Protein AF-A0AAV2IHD8-F1 (afdb_monomer)

Mean predicted a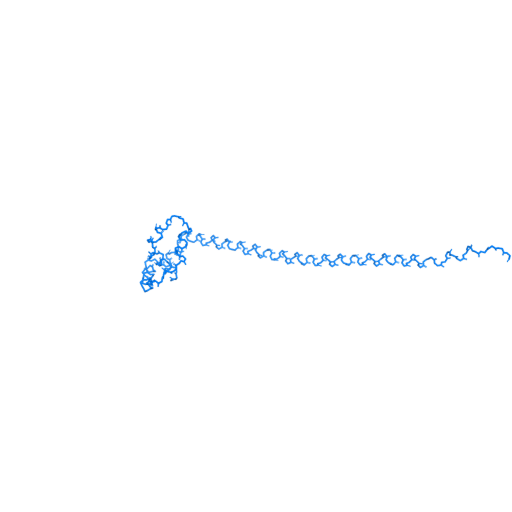ligned error: 13.47 Å

Secondary structure (DSSP, 8-state):
-HHHHHHHHHHHTHHHHHHH-S-HHHHHHHHHSPPTT--HHHHHHHHHHHHHHS-HHHHHT-HHHHHHHHHHHHHHHHHHHHHHHHHHHHHHHHHHHHHHHHHHHHHHHHHHHHHHHHHHHHHHTTTSSSSSS-----

Structure (mmCIF, N/CA/C/O backbone):
data_AF-A0AAV2IHD8-F1
#
_entry.id   AF-A0AAV2IHD8-F1
#
loop_
_atom_site.group_PDB
_atom_site.id
_atom_site.type_symbol
_atom_site.label_atom_id
_atom_site.label_alt_id
_atom_site.label_comp_id
_atom_site.label_asym_id
_atom_site.label_entity_id
_atom_site.label_seq_id
_atom_site.pdbx_PDB_ins_code
_atom_site.Cartn_x
_atom_site.Cartn_y
_atom_site.Cartn_z
_atom_site.occupancy
_atom_site.B_iso_or_equiv
_atom_site.auth_seq_id
_atom_site.auth_comp_id
_atom_site.auth_asym_id
_atom_site.auth_atom_id
_atom_site.pdbx_PDB_model_num
ATOM 1 N N . MET A 1 1 ? -3.187 -7.325 14.858 1.00 72.25 1 MET A N 1
ATOM 2 C CA . MET A 1 1 ? -3.375 -6.226 15.831 1.00 72.25 1 MET A CA 1
ATOM 3 C C . MET A 1 1 ? -3.530 -4.844 15.195 1.00 72.25 1 MET A C 1
ATOM 5 O O . MET A 1 1 ? -4.531 -4.222 15.519 1.00 72.25 1 MET A O 1
ATOM 9 N N . PRO A 1 2 ? -2.670 -4.359 14.269 1.00 88.12 2 PRO A N 1
ATOM 10 C CA . PRO A 1 2 ? -2.783 -2.981 13.754 1.00 88.12 2 PRO A CA 1
ATOM 11 C C . PRO A 1 2 ? -4.149 -2.643 13.141 1.00 88.12 2 PRO A C 1
ATOM 13 O O . PRO A 1 2 ? -4.705 -1.594 13.432 1.00 88.12 2 PRO A O 1
ATOM 16 N N . VAL A 1 3 ? -4.733 -3.575 12.379 1.00 90.12 3 VAL A N 1
ATOM 17 C CA . VAL A 1 3 ? -6.064 -3.413 11.763 1.00 90.12 3 VAL A CA 1
ATOM 18 C C . VAL A 1 3 ? -7.171 -3.205 12.807 1.00 90.12 3 VAL A C 1
ATOM 20 O O . VAL A 1 3 ? -8.039 -2.362 12.613 1.00 90.12 3 VAL A O 1
ATOM 23 N N . TYR A 1 4 ? -7.123 -3.920 13.934 1.00 93.69 4 TYR A N 1
ATOM 24 C CA . TYR A 1 4 ? -8.119 -3.796 15.006 1.00 93.69 4 TYR A CA 1
ATOM 25 C C . TYR A 1 4 ? -7.971 -2.487 15.778 1.00 93.69 4 TYR A C 1
ATOM 27 O O . TYR A 1 4 ? -8.970 -1.879 16.146 1.00 93.69 4 TYR A O 1
ATOM 35 N N . LEU A 1 5 ? -6.735 -2.014 15.967 1.00 94.25 5 LEU A N 1
ATOM 36 C CA . LEU A 1 5 ? -6.485 -0.694 16.542 1.00 94.25 5 LEU A CA 1
ATOM 37 C C . LEU A 1 5 ? -7.007 0.417 15.624 1.00 94.25 5 LEU A C 1
ATOM 39 O O . LEU A 1 5 ? -7.656 1.347 16.094 1.00 94.25 5 LEU A O 1
ATOM 43 N N . SER A 1 6 ? -6.788 0.300 14.312 1.00 93.25 6 SER A N 1
ATOM 44 C CA . SER A 1 6 ? -7.372 1.220 13.332 1.00 93.25 6 SER A CA 1
ATOM 45 C C . SER A 1 6 ? -8.902 1.182 13.361 1.00 93.25 6 SER A C 1
ATOM 47 O O . SER A 1 6 ? -9.529 2.236 13.348 1.00 93.25 6 SER A O 1
ATOM 49 N N . ALA A 1 7 ? -9.511 -0.002 13.460 1.00 94.00 7 ALA A N 1
ATOM 50 C CA . ALA A 1 7 ? -10.961 -0.136 13.597 1.00 94.00 7 ALA A CA 1
ATOM 51 C C . ALA A 1 7 ? -11.477 0.526 14.886 1.00 94.00 7 ALA A C 1
ATOM 53 O O . ALA A 1 7 ? -12.437 1.290 14.837 1.00 94.00 7 ALA A O 1
ATOM 54 N N . ALA A 1 8 ? -10.806 0.309 16.020 1.00 94.88 8 ALA A N 1
ATOM 55 C CA . ALA A 1 8 ? -11.135 0.960 17.286 1.00 94.88 8 ALA A CA 1
ATOM 56 C C . ALA A 1 8 ? -11.025 2.493 17.193 1.00 94.88 8 ALA A C 1
ATOM 58 O O . ALA A 1 8 ? -11.902 3.199 17.685 1.00 94.88 8 ALA A O 1
ATOM 59 N N . PHE A 1 9 ? -9.998 3.012 16.512 1.00 94.06 9 PHE A N 1
ATOM 60 C CA . PHE A 1 9 ? -9.837 4.447 16.266 1.00 94.06 9 PHE A CA 1
ATOM 61 C C . PHE A 1 9 ? -10.974 5.027 15.413 1.00 94.06 9 PHE A C 1
ATOM 63 O O . PHE A 1 9 ? -11.518 6.079 15.742 1.00 94.06 9 PHE A O 1
ATOM 70 N N . VAL A 1 10 ? -11.361 4.334 14.338 1.00 93.19 10 VAL A N 1
ATOM 71 C CA . VAL A 1 10 ? -12.482 4.746 13.478 1.00 93.19 10 VAL A CA 1
ATOM 72 C C . VAL A 1 10 ? -13.795 4.748 14.266 1.00 93.19 10 VAL A C 1
ATOM 74 O O . VAL A 1 10 ? -14.548 5.713 14.174 1.00 93.19 10 VAL A O 1
ATOM 77 N N . LEU A 1 11 ? -14.041 3.724 15.089 1.00 93.19 11 LEU A N 1
ATOM 78 C CA . LEU A 1 11 ? -15.229 3.639 15.948 1.00 93.19 11 LEU A CA 1
ATOM 79 C C . LEU A 1 11 ? -15.268 4.747 17.006 1.00 93.19 11 LEU A C 1
ATOM 81 O O . LEU A 1 11 ? -16.319 5.328 17.249 1.00 93.19 11 LEU A O 1
ATOM 85 N N . HIS A 1 12 ? -14.127 5.089 17.608 1.00 92.38 12 HIS A N 1
ATOM 86 C CA . HIS A 1 12 ? -14.051 6.193 18.567 1.00 92.38 12 HIS A CA 1
ATOM 87 C C . HIS A 1 12 ? -14.490 7.530 17.950 1.00 92.38 12 HIS A C 1
ATOM 89 O O . HIS A 1 12 ? -15.078 8.369 18.630 1.00 92.38 12 HIS A O 1
ATOM 95 N N . ARG A 1 13 ? -14.250 7.706 16.647 1.00 91.00 13 ARG A N 1
ATOM 96 C CA . ARG A 1 13 ? -14.582 8.918 15.893 1.00 91.00 13 ARG A CA 1
ATOM 97 C C . ARG A 1 13 ? -15.832 8.785 15.034 1.00 91.00 13 ARG A C 1
ATOM 99 O O . ARG A 1 13 ? -16.050 9.612 14.153 1.00 91.00 13 ARG A O 1
ATOM 106 N N . GLU A 1 14 ? -16.680 7.793 15.303 1.00 92.38 14 GLU A N 1
ATOM 107 C CA . GLU A 1 14 ? -17.898 7.560 14.521 1.00 92.38 14 GLU A CA 1
ATOM 108 C C . GLU A 1 14 ? -18.762 8.825 14.420 1.00 92.38 14 GLU A C 1
ATOM 110 O O . GLU A 1 14 ? -19.244 9.159 13.343 1.00 92.38 14 GLU A O 1
ATOM 115 N N . LYS A 1 15 ? -18.886 9.588 15.515 1.00 90.94 15 LYS A N 1
ATOM 116 C CA . LYS A 1 15 ? -19.710 10.801 15.571 1.00 90.94 15 LYS A CA 1
ATOM 117 C C . LYS A 1 15 ? -19.200 11.884 14.624 1.00 90.94 15 LYS A C 1
ATOM 119 O O . LYS A 1 15 ? -20.001 12.483 13.914 1.00 90.94 15 LYS A O 1
ATOM 124 N N . ASP A 1 16 ? -17.885 12.095 14.584 1.00 89.25 16 ASP A N 1
ATOM 125 C CA . ASP A 1 16 ? -17.254 13.059 13.678 1.00 89.25 16 ASP A CA 1
ATOM 126 C C . ASP A 1 16 ? -17.434 12.633 12.218 1.00 89.25 16 ASP A C 1
ATOM 128 O O . ASP A 1 16 ? -17.705 13.464 11.354 1.00 89.25 16 ASP A O 1
ATOM 132 N N . ILE A 1 17 ? -17.308 11.330 11.943 1.00 90.88 17 ILE A N 1
ATOM 133 C CA . ILE A 1 17 ? -17.462 10.761 10.598 1.00 90.88 17 ILE A CA 1
ATOM 134 C C . ILE A 1 17 ? -18.905 10.928 10.118 1.00 90.88 17 ILE A C 1
ATOM 136 O O . ILE A 1 17 ? -19.124 11.409 9.010 1.00 90.88 17 ILE A O 1
ATOM 140 N N . TYR A 1 18 ? -19.889 10.600 10.959 1.00 90.31 18 TYR A N 1
ATOM 141 C CA . TYR A 1 18 ? -21.301 10.791 10.629 1.00 90.31 18 TYR A CA 1
ATOM 142 C C . TYR A 1 18 ? -21.673 12.274 10.481 1.00 90.31 18 TYR A C 1
ATOM 144 O O . TYR A 1 18 ? -22.548 12.602 9.682 1.00 90.31 18 TYR A O 1
ATOM 152 N N . ALA A 1 19 ? -21.002 13.179 11.200 1.00 91.12 19 ALA A N 1
ATOM 153 C CA . ALA A 1 19 ? -21.201 14.622 11.066 1.00 91.12 19 ALA A CA 1
ATOM 154 C C . ALA A 1 19 ? -20.532 15.225 9.813 1.00 91.12 19 ALA A C 1
ATOM 156 O O . ALA A 1 19 ? -21.010 16.236 9.302 1.00 91.12 19 ALA A O 1
ATOM 157 N N . ALA A 1 20 ? -19.449 14.623 9.308 1.00 84.94 20 ALA A N 1
ATOM 158 C CA . ALA A 1 20 ? -18.704 15.096 8.135 1.00 84.94 20 ALA A CA 1
ATOM 159 C C . ALA A 1 20 ? -19.474 14.957 6.804 1.00 84.94 20 ALA A C 1
ATOM 161 O O . ALA A 1 20 ? -19.101 15.591 5.816 1.00 84.94 20 ALA A O 1
ATOM 162 N N . GLY A 1 21 ? -20.557 14.172 6.782 1.00 82.62 21 GLY A N 1
ATOM 163 C CA . GLY A 1 21 ? -21.381 13.932 5.596 1.00 82.62 21 GLY A CA 1
ATOM 164 C C . GLY A 1 21 ? -20.807 12.872 4.649 1.00 82.62 21 GLY A C 1
ATOM 165 O O . GLY A 1 21 ? -19.805 12.228 4.943 1.00 82.62 21 GLY A O 1
ATOM 166 N N . ASP A 1 22 ? -21.464 12.683 3.502 1.00 82.50 22 ASP A N 1
ATOM 167 C CA . ASP A 1 22 ? -21.165 11.605 2.537 1.00 82.50 22 ASP A CA 1
ATOM 168 C C . ASP A 1 22 ? 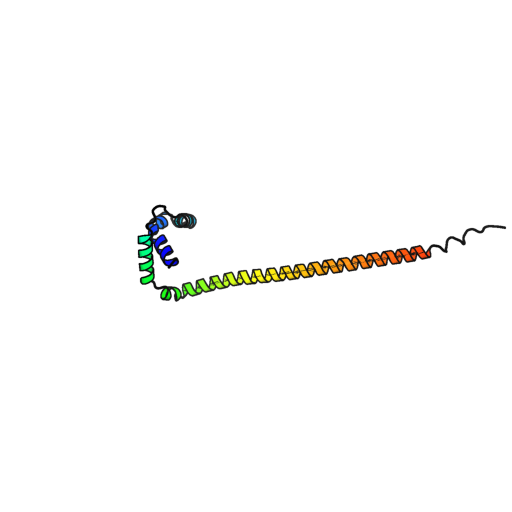-20.004 11.935 1.574 1.00 82.50 22 ASP A C 1
ATOM 170 O O . ASP A 1 22 ? -19.642 11.154 0.694 1.00 82.50 22 ASP A O 1
ATOM 174 N N . GLU A 1 23 ? -19.384 13.111 1.707 1.00 89.62 23 GLU A N 1
ATOM 175 C CA . GLU A 1 23 ? -18.260 13.468 0.848 1.00 89.62 23 GLU A CA 1
ATOM 176 C C . GLU A 1 23 ? -16.962 12.828 1.352 1.00 89.62 23 GLU A C 1
ATOM 178 O O . GLU A 1 23 ? -16.436 13.146 2.425 1.00 89.62 23 GLU A O 1
ATOM 183 N N . MET A 1 24 ? -16.380 11.978 0.505 1.00 89.88 24 MET A N 1
ATOM 184 C CA . MET A 1 24 ? -15.149 11.246 0.806 1.00 89.88 24 MET A CA 1
ATOM 185 C C . MET A 1 24 ? -13.978 12.159 1.221 1.00 89.88 24 MET A C 1
ATOM 187 O O . MET A 1 24 ? -13.141 11.762 2.033 1.00 89.88 24 MET A O 1
ATOM 191 N N . GLY A 1 25 ? -13.914 13.394 0.708 1.00 90.06 25 GLY A N 1
ATOM 192 C CA . GLY A 1 25 ? -12.879 14.369 1.065 1.00 90.06 25 GLY A CA 1
ATOM 193 C C . GLY A 1 25 ? -12.926 14.800 2.535 1.00 90.06 25 GLY A C 1
ATOM 194 O O . GLY A 1 25 ? -11.883 14.865 3.194 1.00 90.06 25 GLY A O 1
ATOM 195 N N . TYR A 1 26 ? -14.123 15.037 3.080 1.00 89.00 26 TYR A N 1
ATOM 196 C CA . TYR A 1 26 ? -14.291 15.415 4.485 1.00 89.00 26 TYR A CA 1
ATOM 197 C C . TYR A 1 26 ? -14.004 14.245 5.423 1.00 89.00 26 TYR A C 1
ATOM 199 O O . TYR A 1 26 ? -13.292 14.428 6.413 1.00 89.00 26 TYR A O 1
ATOM 207 N N . ILE A 1 27 ? -14.452 13.034 5.074 1.00 91.56 27 ILE A N 1
ATOM 208 C CA . ILE A 1 27 ? -14.136 11.812 5.829 1.00 91.56 27 ILE A CA 1
ATOM 209 C C . ILE A 1 27 ? -12.620 11.575 5.848 1.00 91.56 27 ILE A C 1
ATOM 211 O O . ILE A 1 27 ? -12.044 11.316 6.907 1.00 91.56 27 ILE A O 1
ATOM 215 N N . HIS A 1 28 ? -11.947 11.723 4.703 1.00 91.62 28 HIS A N 1
ATOM 216 C CA . HIS A 1 28 ? -10.497 11.563 4.613 1.00 91.62 28 HIS A CA 1
ATOM 217 C C . HIS A 1 28 ? -9.752 12.579 5.486 1.00 91.62 28 HIS A C 1
ATOM 219 O O . HIS A 1 28 ? -8.888 12.196 6.274 1.00 91.62 28 HIS A O 1
ATOM 225 N N . LYS A 1 29 ? -10.116 13.866 5.406 1.00 89.69 29 LYS A N 1
ATOM 226 C CA . LYS A 1 29 ? -9.530 14.916 6.253 1.00 89.69 29 LYS A CA 1
ATOM 227 C C . LYS A 1 29 ? -9.753 14.633 7.740 1.00 89.69 29 LYS A C 1
ATOM 229 O O . LYS A 1 29 ? -8.836 14.816 8.542 1.00 89.69 29 LYS A O 1
ATOM 234 N N . CYS A 1 30 ? -10.956 14.183 8.093 1.00 89.44 30 CYS A N 1
ATOM 235 C CA . CYS A 1 30 ? -11.315 13.795 9.448 1.00 89.44 30 CYS A CA 1
ATOM 236 C C . CYS A 1 30 ? -10.370 12.695 9.945 1.00 89.44 30 CYS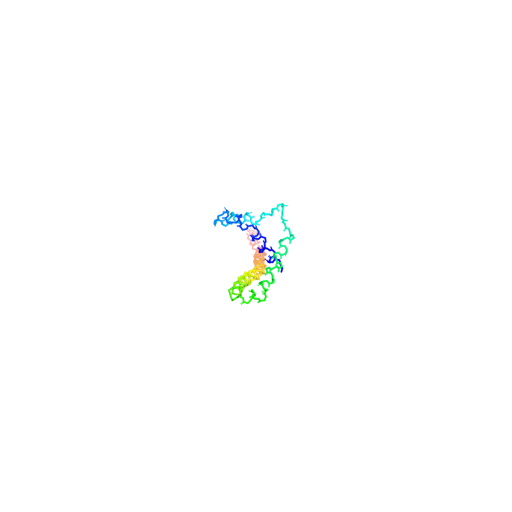 A C 1
ATOM 238 O O . CYS A 1 30 ? -9.614 12.940 10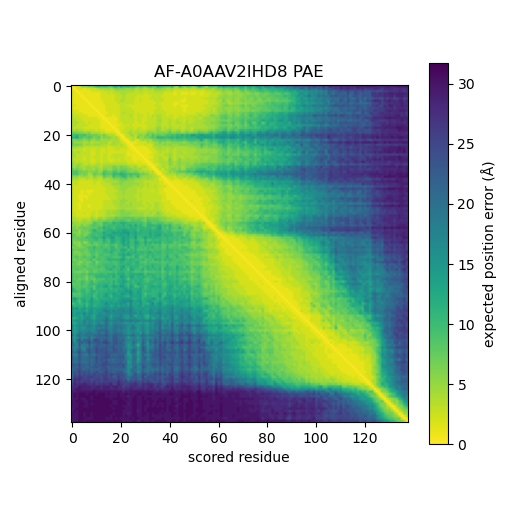.882 1.00 89.44 30 CYS A O 1
ATOM 240 N N . LEU A 1 31 ? -10.325 11.542 9.271 1.00 90.25 31 LEU A N 1
ATOM 241 C CA . LEU A 1 31 ? -9.528 10.375 9.675 1.00 90.25 31 LEU A CA 1
ATOM 242 C C . LEU A 1 31 ? -8.008 10.583 9.589 1.00 90.25 31 LEU A C 1
ATOM 244 O O . LEU A 1 31 ? -7.274 9.968 10.357 1.00 90.25 31 LEU A O 1
ATOM 248 N N . SER A 1 32 ? -7.529 11.450 8.693 1.00 90.94 32 SER A N 1
ATOM 249 C CA . SER A 1 32 ? -6.099 11.761 8.553 1.00 90.94 32 SER A CA 1
ATOM 250 C C . SER A 1 32 ? -5.560 12.658 9.673 1.00 90.94 32 SER A C 1
ATOM 252 O O . SER A 1 32 ? -4.343 12.796 9.806 1.00 90.94 32 SER A O 1
ATOM 254 N N . THR A 1 33 ? -6.435 13.294 10.452 1.00 88.38 33 THR A N 1
ATOM 255 C CA . THR A 1 33 ? -6.040 14.179 11.552 1.00 88.38 33 THR A CA 1
ATOM 256 C C . THR A 1 33 ? -6.107 13.411 12.869 1.00 88.38 33 THR A C 1
ATOM 258 O O . THR A 1 33 ? -7.171 12.909 13.227 1.00 88.38 33 THR A O 1
ATOM 261 N N . ILE A 1 34 ? -4.994 13.323 13.602 1.00 86.69 34 ILE A N 1
ATOM 262 C CA . ILE A 1 34 ? -4.952 12.674 14.921 1.00 86.69 34 ILE A CA 1
ATOM 263 C C . ILE A 1 34 ? -5.284 13.722 15.996 1.00 86.69 34 ILE A C 1
ATOM 265 O O . ILE A 1 34 ? -4.606 14.751 16.043 1.00 86.69 34 ILE A O 1
ATOM 269 N N . PRO A 1 35 ? -6.307 13.501 16.843 1.00 84.00 35 PRO A N 1
ATOM 270 C CA . PRO A 1 35 ? -6.638 14.419 17.927 1.00 84.00 35 PRO A CA 1
ATOM 271 C C . PRO A 1 35 ? -5.580 14.369 19.035 1.00 84.00 35 PRO A C 1
ATOM 273 O O . PRO A 1 35 ? -4.972 13.330 19.297 1.00 84.00 35 PRO A O 1
ATOM 276 N N . SER A 1 36 ? -5.368 15.505 19.693 1.00 80.44 36 SER A N 1
ATOM 277 C CA . SER A 1 36 ? -4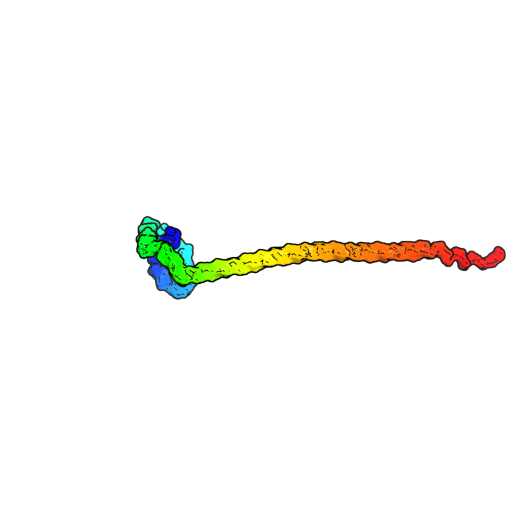.326 15.677 20.709 1.00 80.44 36 SER A CA 1
ATOM 278 C C . SER A 1 36 ? -4.607 14.933 22.022 1.00 80.44 36 SER A C 1
ATOM 280 O O . SER A 1 36 ? -3.670 14.668 22.767 1.00 80.44 36 SER A O 1
ATOM 282 N N . ASP A 1 37 ? -5.869 14.612 22.322 1.00 84.94 37 ASP A N 1
ATOM 283 C CA . ASP A 1 37 ? -6.322 13.996 23.580 1.00 84.94 37 ASP A CA 1
ATOM 284 C C . ASP A 1 37 ? -6.728 12.520 23.420 1.00 84.94 37 ASP A C 1
ATOM 286 O O . ASP A 1 37 ? -7.619 12.023 24.104 1.00 84.94 37 ASP A O 1
ATOM 290 N N . LEU A 1 38 ? -6.073 11.799 22.508 1.00 86.88 38 LEU A N 1
ATOM 291 C CA . LEU A 1 38 ? -6.459 10.434 22.168 1.00 86.88 38 LEU A CA 1
ATOM 292 C C . LEU A 1 38 ? -6.299 9.467 23.367 1.00 86.88 38 LEU A C 1
ATOM 294 O O . LEU A 1 38 ? -5.171 9.246 23.823 1.00 86.88 38 LEU A O 1
ATOM 298 N N . PRO A 1 39 ? -7.376 8.808 23.841 1.00 91.19 39 PRO A N 1
ATOM 299 C CA . PRO A 1 39 ? -7.292 7.871 24.957 1.00 91.19 39 PRO A CA 1
ATOM 300 C C . PRO A 1 39 ? -6.743 6.514 24.483 1.00 91.19 39 PRO A C 1
ATOM 302 O O . PRO A 1 39 ? -7.481 5.602 24.115 1.00 91.19 39 PRO A O 1
ATOM 305 N N . LEU A 1 40 ? -5.416 6.381 24.460 1.00 91.00 40 LEU A N 1
ATOM 306 C CA . LEU A 1 40 ? -4.730 5.218 23.885 1.00 91.00 40 LEU A CA 1
ATOM 307 C C . LEU A 1 40 ? -5.061 3.896 24.601 1.00 91.00 40 LEU A C 1
ATOM 309 O O . LEU A 1 40 ? -5.244 2.874 23.945 1.00 91.00 40 LEU A O 1
ATOM 313 N N . GLU A 1 41 ? -5.154 3.909 25.930 1.00 93.50 41 GLU A N 1
ATOM 314 C CA . GLU A 1 41 ? -5.414 2.704 26.731 1.00 93.50 41 GLU A CA 1
ATOM 315 C C . GLU A 1 41 ? -6.799 2.115 26.446 1.00 93.50 41 GLU A C 1
ATOM 317 O O . GLU A 1 41 ? -6.908 0.919 26.178 1.00 93.50 41 GLU A O 1
ATOM 322 N N . SER A 1 42 ? -7.840 2.953 26.391 1.00 93.81 42 SER A N 1
ATOM 323 C CA . SER A 1 42 ? -9.195 2.490 26.070 1.00 93.81 42 SER A CA 1
ATOM 324 C C . SER A 1 42 ? -9.315 2.008 24.622 1.00 93.81 42 SER A C 1
ATOM 326 O O . SER A 1 42 ? -10.035 1.051 24.342 1.00 93.81 42 SER A O 1
ATOM 328 N N . LEU A 1 43 ? -8.572 2.616 23.689 1.00 94.50 43 LEU A N 1
ATOM 329 C CA . LEU A 1 43 ? -8.489 2.143 22.305 1.00 94.50 43 LEU A CA 1
ATOM 330 C C . LEU A 1 43 ? -7.811 0.776 22.198 1.00 94.50 43 LEU A C 1
ATOM 332 O O . LEU A 1 43 ? -8.251 -0.057 21.406 1.00 94.50 43 LEU A O 1
ATOM 336 N N . LEU A 1 44 ? -6.753 0.535 22.977 1.00 95.06 44 LEU A N 1
ATOM 337 C CA . LEU A 1 44 ? -6.065 -0.755 23.013 1.00 95.06 44 LEU A CA 1
ATOM 338 C C . LEU A 1 44 ? -6.950 -1.849 23.612 1.00 95.06 44 LEU A C 1
ATOM 340 O O . LEU A 1 44 ? -7.014 -2.938 23.044 1.00 95.06 44 LEU A O 1
ATOM 344 N N . GLU A 1 45 ? -7.662 -1.553 24.699 1.00 95.75 45 GLU A N 1
ATOM 345 C CA . GLU A 1 45 ? -8.640 -2.469 25.296 1.00 95.75 45 GLU A CA 1
ATOM 346 C C . GLU A 1 45 ? -9.731 -2.829 24.281 1.00 95.75 45 GLU A C 1
ATOM 348 O O . GLU A 1 45 ? -9.938 -4.003 23.972 1.00 95.75 45 GLU A O 1
ATOM 353 N N . ARG A 1 46 ? -10.324 -1.819 23.631 1.00 95.38 46 ARG A N 1
ATOM 354 C CA . ARG A 1 46 ? -11.343 -2.011 22.589 1.00 95.38 46 ARG A CA 1
ATOM 355 C C . ARG A 1 46 ? -10.827 -2.814 21.393 1.00 95.38 46 ARG A C 1
ATOM 357 O O . ARG A 1 46 ? -11.561 -3.616 20.820 1.00 95.38 46 ARG A O 1
ATOM 364 N N . ALA A 1 47 ? -9.577 -2.600 20.989 1.00 95.56 47 ALA A N 1
ATOM 365 C CA . ALA A 1 47 ? -8.947 -3.371 19.921 1.00 95.56 47 ALA A CA 1
ATOM 366 C C . ALA A 1 47 ? -8.724 -4.838 20.329 1.00 95.56 47 ALA A C 1
ATOM 368 O O . ALA A 1 47 ? -8.878 -5.730 19.492 1.00 95.56 47 ALA A O 1
ATOM 369 N N . GLY A 1 48 ? -8.391 -5.087 21.598 1.00 94.81 48 GLY A N 1
ATOM 370 C CA . GLY A 1 48 ? -8.315 -6.424 22.185 1.00 94.81 48 GLY A CA 1
ATOM 371 C C . GLY A 1 48 ? -9.669 -7.130 22.176 1.00 94.81 48 GLY A C 1
ATOM 372 O O . GLY A 1 48 ? -9.762 -8.257 21.692 1.00 94.81 48 GLY A O 1
ATOM 373 N N . ASP A 1 49 ? -10.728 -6.438 22.600 1.00 95.50 49 ASP A N 1
ATOM 374 C CA . ASP A 1 49 ? -12.102 -6.951 22.552 1.00 95.50 49 ASP A CA 1
ATOM 375 C C . ASP A 1 49 ? -12.516 -7.324 21.127 1.00 95.50 49 ASP A C 1
ATOM 377 O O . ASP A 1 49 ? -13.039 -8.412 20.893 1.00 95.50 49 ASP A O 1
ATOM 381 N N . LEU A 1 50 ? -12.240 -6.449 20.154 1.00 93.69 50 LEU A N 1
ATOM 382 C CA . LEU A 1 50 ? -12.531 -6.712 18.743 1.00 93.69 50 LEU A CA 1
ATOM 383 C C . LEU A 1 50 ? -11.750 -7.915 18.207 1.00 93.69 50 LEU A C 1
ATOM 385 O O . LEU A 1 50 ? -12.284 -8.671 17.402 1.00 93.69 50 LEU A O 1
ATOM 389 N N . TYR A 1 51 ? -10.505 -8.109 18.641 1.00 93.00 51 TYR A N 1
ATOM 390 C CA . TYR A 1 51 ? -9.708 -9.268 18.245 1.00 93.00 51 TYR A CA 1
ATOM 391 C C . TYR A 1 51 ? -10.288 -10.579 18.783 1.00 93.00 51 TYR A C 1
ATOM 393 O O . TYR A 1 51 ? -10.299 -11.582 18.071 1.00 93.00 51 TYR A O 1
ATOM 401 N N . LEU A 1 52 ? -10.769 -10.574 20.029 1.00 93.19 52 LEU A N 1
ATOM 402 C CA . LEU A 1 52 ? -11.404 -11.740 20.644 1.00 93.19 52 LEU A CA 1
ATOM 403 C C . LEU A 1 52 ? -12.777 -12.034 20.026 1.00 93.19 52 LEU A C 1
ATOM 405 O O . LEU A 1 52 ? -13.104 -13.197 19.814 1.00 93.19 52 LEU A O 1
ATOM 409 N N . GLN A 1 53 ? -13.563 -10.996 19.725 1.00 92.38 53 GLN A N 1
ATOM 410 C CA . GLN A 1 53 ? -14.891 -11.126 19.113 1.00 92.38 53 GLN A CA 1
ATOM 411 C C . GLN A 1 53 ? -14.830 -11.540 17.641 1.00 92.38 53 GLN A C 1
ATOM 413 O O . GLN A 1 53 ? -15.689 -12.287 17.186 1.00 92.38 53 GLN A O 1
ATOM 418 N N . TYR A 1 54 ? -13.829 -11.055 16.905 1.00 89.62 54 TYR A N 1
ATOM 419 C CA . TYR A 1 54 ? -13.662 -11.307 15.477 1.00 89.62 54 TYR A CA 1
ATOM 420 C C . TYR A 1 54 ? -12.253 -11.840 15.216 1.00 89.62 54 TYR A C 1
ATOM 422 O O . TYR A 1 54 ? -11.383 -11.084 14.765 1.00 89.62 54 TYR A O 1
ATOM 430 N N . PRO A 1 55 ? -11.982 -13.124 15.504 1.00 88.56 55 PRO A N 1
ATOM 431 C CA . PRO A 1 55 ? -10.653 -13.681 15.327 1.00 88.56 55 PRO A CA 1
ATOM 432 C C . PRO A 1 55 ? -10.229 -13.621 13.849 1.00 88.56 55 PRO A C 1
ATOM 434 O O . PRO A 1 55 ? -11.035 -13.836 12.938 1.00 88.56 55 PRO A O 1
ATOM 437 N N . PRO A 1 56 ? -8.942 -13.362 13.561 1.00 83.56 56 PRO A N 1
ATOM 438 C CA . PRO A 1 56 ? -8.464 -13.144 12.196 1.00 83.56 56 PRO A CA 1
ATOM 439 C C . PRO A 1 56 ? -8.654 -14.367 11.295 1.00 83.56 56 PRO A C 1
ATOM 441 O O . PRO A 1 56 ? -8.781 -14.216 10.082 1.00 83.56 56 PRO A O 1
ATOM 444 N N . THR A 1 57 ? -8.706 -15.573 11.863 1.00 82.50 57 THR A N 1
ATOM 445 C CA . THR A 1 57 ? -9.001 -16.812 11.131 1.00 82.50 57 THR A CA 1
ATOM 446 C C . THR A 1 57 ? -10.386 -16.803 10.496 1.00 82.50 57 THR A C 1
ATOM 448 O O . THR A 1 57 ? -10.553 -17.355 9.415 1.00 82.50 57 THR A O 1
ATOM 451 N N . GLU A 1 58 ? -11.370 -16.162 11.123 1.00 80.38 58 GLU A N 1
ATOM 452 C CA . GLU A 1 58 ? -12.720 -16.045 10.565 1.00 80.38 58 GLU A CA 1
ATOM 453 C C . GLU A 1 58 ? -12.760 -14.983 9.465 1.00 80.38 58 GLU A C 1
ATOM 455 O O . GLU A 1 58 ? -13.253 -15.248 8.371 1.00 80.38 58 GLU A O 1
ATOM 460 N N . ILE A 1 59 ? -12.129 -13.827 9.700 1.00 76.62 59 ILE A N 1
ATOM 461 C CA . ILE A 1 59 ? -12.058 -12.722 8.729 1.00 76.62 59 ILE A CA 1
ATOM 462 C C . ILE A 1 59 ? -11.315 -13.146 7.451 1.00 76.62 59 ILE A C 1
ATOM 464 O O . ILE A 1 59 ? -11.712 -12.797 6.342 1.00 76.62 59 ILE A O 1
ATOM 468 N N . SER A 1 60 ? -10.241 -13.929 7.583 1.00 76.31 60 SER A N 1
ATOM 469 C CA . SER A 1 60 ? -9.419 -14.380 6.447 1.00 76.31 60 SER A CA 1
ATOM 470 C C . SER A 1 60 ? -10.165 -15.309 5.488 1.00 76.31 60 SER A C 1
ATOM 472 O O . SER A 1 60 ? -9.804 -15.400 4.315 1.00 76.31 60 SER A O 1
ATOM 474 N N . ASN A 1 61 ? -11.183 -16.010 5.990 1.00 79.62 61 ASN A N 1
ATOM 475 C CA . ASN A 1 61 ? -11.968 -16.970 5.223 1.00 79.62 61 ASN A CA 1
ATOM 476 C C . ASN A 1 61 ? -13.188 -16.335 4.546 1.00 79.62 61 ASN A C 1
ATOM 478 O O . ASN A 1 61 ? -13.926 -17.039 3.855 1.00 79.62 61 ASN A O 1
ATOM 482 N N . ASP A 1 62 ? -13.395 -15.024 4.704 1.00 83.00 62 ASP A N 1
ATOM 483 C CA . ASP A 1 62 ? -14.460 -14.323 4.002 1.00 83.00 62 ASP A CA 1
ATOM 484 C C . ASP A 1 62 ? -14.216 -14.408 2.477 1.00 83.00 62 ASP A C 1
ATOM 486 O O . ASP A 1 62 ? -13.202 -13.905 1.965 1.00 83.00 62 ASP A O 1
ATOM 490 N N . PRO A 1 63 ? -15.131 -15.042 1.715 1.00 85.25 63 PRO A N 1
ATOM 491 C CA . PRO A 1 63 ? -14.972 -15.218 0.277 1.00 85.25 63 PRO A CA 1
ATOM 492 C C . PRO A 1 63 ? -14.885 -13.884 -0.472 1.00 85.25 63 PRO A C 1
ATOM 494 O O . PRO A 1 63 ? -14.263 -13.827 -1.537 1.00 85.25 63 PRO A O 1
ATOM 497 N N . MET A 1 64 ? -15.486 -12.811 0.047 1.00 87.50 64 MET A N 1
ATOM 498 C CA . MET A 1 64 ? -15.392 -11.480 -0.542 1.00 87.50 64 MET A CA 1
ATOM 499 C C . MET A 1 64 ? -13.987 -10.903 -0.367 1.00 87.50 64 MET A C 1
ATOM 501 O O . MET A 1 64 ? -13.388 -10.466 -1.353 1.00 87.50 64 MET A O 1
ATOM 505 N N . LEU A 1 65 ? -13.421 -10.972 0.841 1.00 86.25 65 LEU A N 1
ATOM 506 C CA . LEU A 1 65 ? -12.060 -10.495 1.108 1.00 86.25 65 LEU A CA 1
ATOM 507 C C . LEU A 1 65 ? -11.014 -11.282 0.322 1.00 86.25 65 LEU A C 1
ATOM 509 O O . LEU A 1 65 ? -10.118 -10.684 -0.273 1.00 86.25 65 LEU A O 1
ATOM 513 N N . LEU A 1 66 ? -11.152 -12.606 0.235 1.00 86.12 66 LEU A N 1
ATOM 514 C CA . LEU A 1 66 ? -10.291 -13.455 -0.596 1.00 86.12 66 LEU A CA 1
ATOM 515 C C . LEU A 1 66 ? -10.303 -13.017 -2.066 1.00 86.12 66 LEU A C 1
ATOM 517 O O . LEU A 1 66 ? -9.246 -12.909 -2.693 1.00 86.12 66 LEU A O 1
ATOM 521 N N . ARG A 1 67 ? -11.487 -12.726 -2.619 1.00 88.50 67 ARG A N 1
ATOM 522 C CA . ARG A 1 67 ? -11.632 -12.235 -3.999 1.00 88.50 67 ARG A CA 1
ATOM 523 C C . ARG A 1 67 ? -10.988 -10.866 -4.182 1.00 88.50 67 ARG A C 1
ATOM 525 O O . ARG A 1 67 ? -10.247 -10.690 -5.146 1.00 88.50 67 ARG A O 1
ATOM 532 N N . MET A 1 68 ? -11.247 -9.921 -3.280 1.00 88.44 68 MET A N 1
ATOM 533 C CA . MET A 1 68 ? -10.680 -8.571 -3.359 1.00 88.44 68 MET A CA 1
ATOM 534 C C . MET A 1 68 ? -9.156 -8.604 -3.241 1.00 88.44 68 MET A C 1
ATOM 536 O O . MET A 1 68 ? -8.472 -8.048 -4.096 1.00 88.44 68 MET A O 1
ATOM 540 N N . ASN A 1 69 ? -8.615 -9.338 -2.266 1.00 88.06 69 ASN A N 1
ATOM 541 C CA . ASN A 1 69 ? -7.173 -9.524 -2.117 1.00 88.06 69 ASN A CA 1
ATOM 542 C C . ASN A 1 69 ? -6.567 -10.109 -3.392 1.00 88.06 69 ASN A C 1
ATOM 544 O O . ASN A 1 69 ? -5.613 -9.550 -3.930 1.00 88.06 69 ASN A O 1
ATOM 548 N N . LYS A 1 70 ? -7.159 -11.177 -3.942 1.00 91.62 70 LYS A N 1
ATOM 549 C CA . LYS A 1 70 ? -6.699 -11.779 -5.199 1.00 91.62 70 LYS A CA 1
ATOM 550 C C . LYS A 1 70 ? -6.686 -10.772 -6.353 1.00 91.62 70 LYS A C 1
ATOM 552 O O . LYS A 1 70 ? -5.692 -10.702 -7.069 1.00 91.62 70 LYS A O 1
ATOM 557 N N . GLN A 1 71 ? -7.742 -9.974 -6.519 1.00 92.75 71 GLN A N 1
ATOM 558 C CA . GLN A 1 71 ? -7.809 -8.944 -7.563 1.00 92.75 71 GLN A CA 1
ATOM 559 C C . GLN A 1 71 ? -6.713 -7.889 -7.408 1.00 92.75 71 GLN A C 1
ATOM 561 O O . GLN A 1 71 ? -6.094 -7.499 -8.397 1.00 92.75 71 GLN A O 1
ATOM 566 N N . VAL A 1 72 ? -6.446 -7.452 -6.177 1.00 92.75 72 VAL A N 1
ATOM 567 C CA . VAL A 1 72 ? -5.385 -6.488 -5.872 1.00 92.75 72 VAL A CA 1
ATOM 568 C C . VAL A 1 72 ? -4.015 -7.072 -6.228 1.00 92.75 72 VAL A C 1
ATOM 570 O O . VAL A 1 72 ? -3.258 -6.439 -6.966 1.00 92.75 72 VAL A O 1
ATOM 573 N N . TYR A 1 73 ? -3.719 -8.303 -5.797 1.00 90.88 73 TYR A N 1
ATOM 574 C CA . TYR A 1 73 ? -2.475 -8.997 -6.154 1.00 90.88 73 TYR A CA 1
ATOM 575 C C . TYR A 1 73 ? -2.313 -9.154 -7.669 1.00 90.88 73 TYR A C 1
ATOM 577 O O . TYR A 1 73 ? -1.246 -8.871 -8.212 1.00 90.88 73 TYR A O 1
ATOM 585 N N . GLU A 1 74 ? -3.370 -9.564 -8.373 1.00 94.12 74 GLU A N 1
ATOM 586 C CA . GLU A 1 74 ? -3.350 -9.691 -9.832 1.00 94.12 74 GLU A CA 1
ATOM 587 C C . GLU A 1 74 ? -3.111 -8.347 -10.523 1.00 94.12 74 GLU A C 1
ATOM 589 O O . GLU A 1 74 ? -2.358 -8.278 -11.497 1.00 94.12 74 GLU A O 1
ATOM 594 N N . HIS A 1 75 ? -3.731 -7.274 -10.030 1.00 94.75 75 HIS A N 1
ATOM 595 C CA . HIS A 1 75 ? -3.561 -5.936 -10.579 1.00 94.75 75 HIS A CA 1
ATOM 596 C C . HIS A 1 75 ? -2.113 -5.453 -10.447 1.00 94.75 75 HIS A C 1
ATOM 598 O O . HIS A 1 75 ? -1.517 -5.041 -11.445 1.00 94.75 75 HIS A O 1
ATOM 604 N N . PHE A 1 76 ? -1.522 -5.568 -9.256 1.00 94.62 76 PHE A N 1
ATOM 605 C CA . PHE A 1 76 ? -0.122 -5.205 -9.031 1.00 94.62 76 PHE A CA 1
ATOM 606 C C . PHE A 1 76 ? 0.834 -6.065 -9.863 1.00 94.62 76 PHE A C 1
ATOM 608 O O . PHE A 1 76 ? 1.711 -5.527 -10.533 1.00 94.62 76 PHE A O 1
ATOM 615 N N . ASN A 1 77 ? 0.598 -7.376 -9.953 1.00 94.56 77 ASN A N 1
ATOM 616 C CA . ASN A 1 77 ? 1.424 -8.265 -10.772 1.00 94.56 77 ASN A CA 1
ATOM 617 C C . ASN A 1 77 ? 1.357 -7.915 -12.277 1.00 94.56 77 ASN A C 1
ATOM 619 O O . ASN A 1 77 ? 2.350 -7.997 -13.006 1.00 94.56 77 ASN A O 1
ATOM 623 N N . ARG A 1 78 ? 0.195 -7.463 -12.772 1.00 92.69 78 ARG A N 1
ATOM 624 C CA . ARG A 1 78 ? 0.055 -6.937 -14.145 1.00 92.69 78 ARG A CA 1
ATOM 625 C C . ARG A 1 78 ? 0.843 -5.646 -14.358 1.00 92.69 78 ARG A C 1
ATOM 627 O O . ARG A 1 78 ? 1.358 -5.429 -15.454 1.00 92.69 78 ARG A O 1
ATOM 634 N N . ILE A 1 79 ? 0.923 -4.779 -13.352 1.00 93.75 79 ILE A N 1
ATOM 635 C CA . ILE A 1 79 ? 1.729 -3.554 -13.418 1.00 93.75 79 ILE A CA 1
ATOM 636 C C . ILE A 1 79 ? 3.215 -3.913 -13.454 1.00 93.75 79 ILE A C 1
ATOM 638 O O . ILE A 1 79 ? 3.935 -3.431 -14.329 1.00 93.75 79 ILE A O 1
ATOM 642 N N . ASP A 1 80 ? 3.660 -4.811 -12.579 1.00 94.81 80 ASP A N 1
ATOM 643 C CA . ASP A 1 80 ? 5.064 -5.209 -12.496 1.00 94.81 80 ASP A CA 1
ATOM 644 C C . ASP A 1 80 ? 5.538 -5.934 -13.753 1.00 94.81 80 ASP A C 1
ATOM 646 O O . ASP A 1 80 ? 6.582 -5.586 -14.303 1.00 94.81 80 ASP A O 1
ATOM 650 N N . SER A 1 81 ? 4.743 -6.861 -14.289 1.00 92.44 81 SER A N 1
ATOM 651 C CA . SER A 1 81 ? 5.053 -7.532 -15.560 1.00 92.44 81 SER A CA 1
ATOM 652 C C . SER A 1 81 ? 5.115 -6.556 -16.741 1.00 92.44 81 SER A C 1
ATOM 654 O O . SER A 1 81 ? 6.018 -6.653 -17.574 1.00 92.44 81 SER A O 1
ATOM 656 N N . ARG A 1 82 ? 4.220 -5.560 -16.798 1.00 93.44 82 ARG A N 1
ATOM 657 C CA . ARG A 1 82 ? 4.277 -4.482 -17.803 1.00 93.44 82 ARG A CA 1
ATOM 658 C C . ARG A 1 82 ? 5.529 -3.628 -17.657 1.00 93.44 82 ARG A C 1
ATOM 660 O O . ARG A 1 82 ? 6.160 -3.298 -18.660 1.00 93.44 82 ARG A O 1
ATOM 667 N N . ASN A 1 83 ? 5.890 -3.272 -16.431 1.00 94.44 83 ASN A N 1
ATOM 668 C CA . ASN A 1 83 ? 7.081 -2.480 -16.151 1.00 94.44 83 ASN A CA 1
ATOM 669 C C . ASN A 1 83 ? 8.359 -3.262 -16.484 1.00 94.44 83 ASN A C 1
ATOM 671 O O . ASN A 1 83 ? 9.257 -2.710 -17.117 1.00 94.44 83 ASN A O 1
ATOM 675 N N . ALA A 1 84 ? 8.422 -4.550 -16.143 1.00 94.56 84 ALA A N 1
ATOM 676 C CA . ALA A 1 84 ? 9.530 -5.436 -16.489 1.00 94.56 84 ALA A CA 1
ATOM 677 C C . ALA A 1 84 ? 9.679 -5.590 -18.010 1.00 94.56 84 ALA A C 1
ATOM 679 O O . ALA A 1 84 ? 10.771 -5.402 -18.542 1.00 94.56 84 ALA A O 1
ATOM 680 N N . ALA A 1 85 ? 8.580 -5.828 -18.734 1.00 94.12 85 ALA A N 1
ATOM 681 C CA . ALA A 1 85 ? 8.598 -5.911 -20.194 1.00 94.12 85 ALA A CA 1
ATOM 682 C C . ALA A 1 85 ? 9.064 -4.600 -20.849 1.00 94.12 85 ALA A C 1
ATOM 684 O O . ALA A 1 85 ? 9.834 -4.626 -21.808 1.00 94.12 85 ALA A O 1
ATOM 685 N N . ARG A 1 86 ? 8.648 -3.443 -20.312 1.00 92.31 86 ARG A N 1
ATOM 686 C CA . ARG A 1 86 ? 9.124 -2.130 -20.777 1.00 92.31 86 ARG A CA 1
ATOM 687 C C . ARG A 1 86 ? 10.627 -1.955 -20.578 1.00 92.31 86 ARG A C 1
ATOM 689 O O . ARG A 1 86 ? 11.272 -1.458 -21.494 1.00 92.31 86 ARG A O 1
ATOM 696 N N . ARG A 1 87 ? 11.180 -2.386 -19.439 1.00 90.06 87 ARG A N 1
ATOM 697 C CA . ARG A 1 87 ? 12.631 -2.336 -19.177 1.00 90.06 87 ARG A CA 1
ATOM 698 C C . ARG A 1 87 ? 13.405 -3.172 -20.193 1.00 90.06 87 ARG A C 1
ATOM 700 O O . ARG A 1 87 ? 14.304 -2.651 -20.839 1.00 90.06 87 ARG A O 1
ATOM 707 N N . LEU A 1 88 ? 12.979 -4.415 -20.423 1.00 93.31 88 LEU A N 1
ATOM 708 C CA . LEU A 1 88 ? 13.605 -5.295 -21.417 1.00 93.31 88 LEU A CA 1
ATOM 709 C C . LEU A 1 88 ? 13.520 -4.714 -22.837 1.00 93.31 88 LEU A C 1
ATOM 711 O O . LEU A 1 88 ? 14.486 -4.767 -23.593 1.00 93.31 8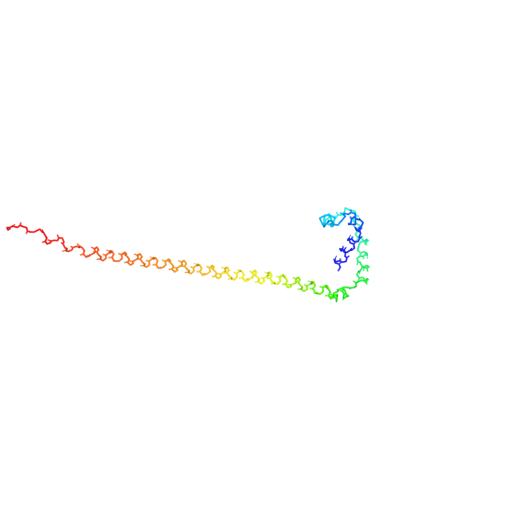8 LEU A O 1
ATOM 715 N N . ALA A 1 89 ? 12.380 -4.122 -23.206 1.00 89.94 89 ALA A N 1
ATOM 716 C CA . ALA A 1 89 ? 12.217 -3.473 -24.504 1.00 89.94 89 ALA A CA 1
ATOM 717 C C . ALA A 1 89 ? 13.104 -2.225 -24.651 1.00 89.94 89 ALA A C 1
ATOM 719 O O . ALA A 1 89 ? 13.644 -1.986 -25.730 1.00 89.94 89 ALA A O 1
ATOM 720 N N . GLN A 1 90 ? 13.272 -1.440 -23.583 1.00 90.69 90 GLN A N 1
ATOM 721 C CA . GLN A 1 90 ? 14.181 -0.293 -23.559 1.00 90.69 90 GLN A CA 1
ATOM 722 C C . GLN A 1 90 ? 15.636 -0.735 -23.723 1.00 90.69 90 GLN A C 1
ATOM 724 O O . GLN A 1 90 ? 16.317 -0.206 -24.597 1.00 90.69 90 GLN A O 1
ATOM 729 N N . GLU A 1 91 ? 16.080 -1.742 -22.970 1.00 90.31 91 GLU A N 1
ATOM 730 C CA . GLU A 1 91 ? 17.427 -2.312 -23.092 1.00 90.31 91 GLU A CA 1
ATOM 731 C C . GLU A 1 91 ? 17.678 -2.857 -24.503 1.00 90.31 91 GLU A C 1
ATOM 733 O O . GLU A 1 91 ? 18.684 -2.528 -25.134 1.00 90.31 91 GLU A O 1
ATOM 738 N N . ALA A 1 92 ? 16.732 -3.623 -25.052 1.00 89.62 92 ALA A N 1
ATOM 739 C CA . ALA A 1 92 ? 16.828 -4.146 -26.411 1.00 89.62 92 ALA A CA 1
ATOM 740 C C . ALA A 1 92 ? 16.903 -3.023 -27.456 1.00 89.62 92 ALA A C 1
ATOM 742 O O . ALA A 1 92 ? 17.690 -3.105 -28.403 1.00 89.62 92 ALA A O 1
ATOM 743 N N . ASN A 1 93 ? 16.116 -1.957 -27.289 1.00 89.38 93 ASN A N 1
ATOM 744 C CA . ASN A 1 93 ? 16.132 -0.816 -28.198 1.00 89.38 93 ASN A CA 1
ATOM 745 C C . ASN A 1 93 ? 17.434 -0.008 -28.086 1.00 89.38 93 ASN A C 1
ATOM 747 O O . ASN A 1 93 ? 17.951 0.443 -29.102 1.00 89.38 93 ASN A O 1
ATOM 751 N N . GLU A 1 94 ? 17.998 0.134 -26.885 1.00 90.38 94 GLU A N 1
ATOM 752 C CA . GLU A 1 94 ? 19.286 0.797 -26.660 1.00 90.38 94 GLU A CA 1
ATOM 753 C C . GLU A 1 94 ? 20.457 -0.001 -27.252 1.00 90.38 94 GLU A C 1
ATOM 755 O O . GLU A 1 94 ? 21.389 0.559 -27.830 1.00 90.38 94 GLU A O 1
ATOM 760 N N . VAL A 1 95 ? 20.427 -1.330 -27.146 1.00 87.62 95 VAL A N 1
ATOM 761 C CA . VAL A 1 95 ? 21.413 -2.192 -27.812 1.00 87.62 95 VAL A CA 1
ATOM 762 C C . VAL A 1 95 ? 21.262 -2.084 -29.328 1.00 87.62 95 VAL A C 1
ATOM 764 O O . VAL A 1 95 ? 22.250 -1.876 -30.035 1.00 87.62 95 VAL A O 1
ATOM 767 N N . ARG A 1 96 ? 20.029 -2.159 -29.842 1.00 85.75 96 ARG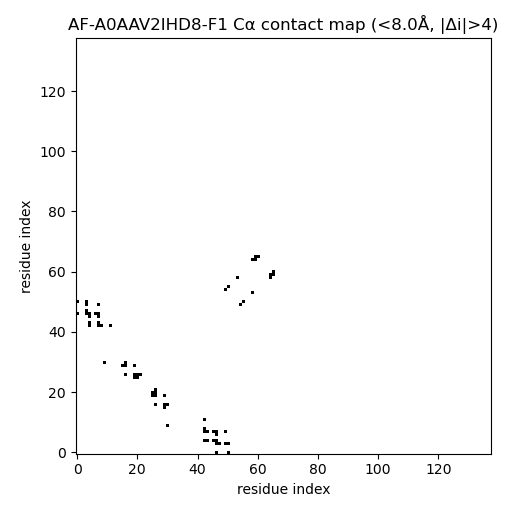 A N 1
ATOM 768 C CA . ARG A 1 96 ? 19.743 -2.043 -31.276 1.00 85.75 96 ARG A CA 1
ATOM 769 C C . ARG A 1 96 ? 20.164 -0.686 -31.838 1.00 85.75 96 ARG A C 1
ATOM 771 O O . ARG A 1 96 ? 20.756 -0.649 -32.914 1.00 85.75 96 ARG A O 1
ATOM 778 N N . SER A 1 97 ? 19.901 0.411 -31.131 1.00 82.88 97 SER A N 1
ATOM 779 C CA . SER A 1 97 ? 20.303 1.753 -31.560 1.00 82.88 97 SER A CA 1
ATOM 780 C C . SER A 1 97 ? 21.824 1.907 -31.557 1.00 82.88 97 SER A C 1
ATOM 782 O O . SER A 1 97 ? 22.381 2.392 -32.541 1.00 82.88 97 SER A O 1
ATOM 784 N N . ARG A 1 98 ? 22.521 1.402 -30.528 1.00 87.94 98 ARG A N 1
ATOM 785 C CA . ARG A 1 98 ? 23.993 1.366 -30.497 1.00 87.94 98 ARG A CA 1
ATOM 786 C C . ARG A 1 98 ? 24.575 0.588 -31.674 1.00 87.94 98 ARG A C 1
ATOM 788 O O . ARG A 1 98 ? 25.531 1.052 -32.292 1.00 87.94 98 ARG A O 1
ATOM 795 N N . LEU A 1 99 ? 24.008 -0.571 -32.007 1.00 87.19 99 LEU A N 1
ATOM 796 C CA . LEU A 1 99 ? 24.446 -1.361 -33.161 1.00 87.19 99 LEU A CA 1
ATOM 797 C C . LEU A 1 99 ? 24.172 -0.640 -34.487 1.00 87.19 99 LEU A C 1
ATOM 799 O O . LEU A 1 99 ? 25.049 -0.607 -35.348 1.00 87.19 99 LEU A O 1
ATOM 803 N N . PHE A 1 100 ? 23.001 -0.015 -34.629 1.00 88.81 100 PHE A N 1
ATOM 804 C CA . PHE A 1 100 ? 22.634 0.737 -35.829 1.00 88.81 100 PHE A CA 1
ATOM 805 C C . PHE A 1 100 ? 23.590 1.909 -36.085 1.00 88.81 100 PHE A C 1
ATOM 807 O O . PHE A 1 100 ? 24.118 2.029 -37.186 1.00 88.81 100 PHE A O 1
ATOM 814 N N . VAL A 1 101 ? 23.895 2.710 -35.058 1.00 88.38 101 VAL A N 1
ATOM 815 C CA . VAL A 1 101 ? 24.832 3.844 -35.166 1.00 88.38 101 VAL A CA 1
ATOM 816 C C . VAL A 1 101 ? 26.236 3.376 -35.563 1.00 88.38 101 VAL A C 1
ATOM 818 O O . VAL A 1 101 ? 26.882 3.995 -36.410 1.00 88.38 101 VAL A O 1
ATOM 821 N N . ARG A 1 102 ? 26.717 2.259 -34.998 1.00 89.50 102 ARG A N 1
ATOM 822 C CA . ARG A 1 102 ? 28.025 1.689 -35.370 1.00 89.50 102 ARG A CA 1
ATOM 823 C C . ARG A 1 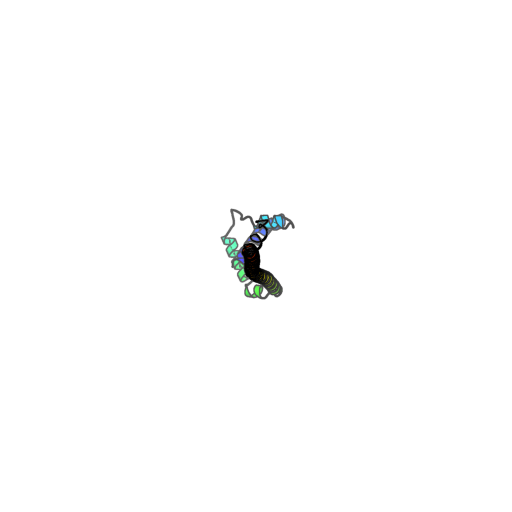102 ? 28.047 1.222 -36.825 1.00 89.50 102 ARG A C 1
ATOM 825 O O . ARG A 1 102 ? 29.021 1.497 -37.520 1.00 89.50 102 ARG A O 1
ATOM 832 N N . ALA A 1 103 ? 26.978 0.576 -37.293 1.00 89.88 103 ALA A N 1
ATOM 833 C CA . ALA A 1 103 ? 26.862 0.139 -38.681 1.00 89.88 103 ALA A CA 1
ATOM 834 C C . ALA A 1 103 ? 26.880 1.330 -39.651 1.00 89.88 103 ALA A C 1
ATOM 836 O O . ALA A 1 103 ? 27.687 1.340 -40.578 1.00 89.88 103 ALA A O 1
ATOM 837 N N . THR A 1 104 ? 26.075 2.368 -39.398 1.00 90.31 104 THR A N 1
ATOM 838 C CA . THR A 1 104 ? 26.047 3.570 -40.248 1.00 90.31 104 THR A CA 1
ATOM 839 C C . THR A 1 104 ? 27.388 4.301 -40.259 1.00 90.31 104 THR A C 1
ATOM 841 O O . THR A 1 104 ? 27.821 4.786 -41.302 1.00 90.31 104 THR A O 1
ATOM 844 N N . MET A 1 105 ? 28.085 4.343 -39.118 1.00 90.50 105 MET A N 1
ATOM 845 C CA . MET A 1 105 ? 29.425 4.927 -39.031 1.00 90.50 105 MET A CA 1
ATOM 846 C C . MET A 1 105 ? 30.401 4.190 -39.957 1.00 90.50 105 MET A C 1
ATOM 848 O O . MET A 1 105 ? 31.112 4.821 -40.732 1.00 90.50 105 MET A O 1
ATOM 852 N N . TRP A 1 106 ? 30.420 2.854 -39.919 1.00 91.25 106 TRP A N 1
ATOM 853 C CA . TRP A 1 106 ? 31.323 2.051 -40.749 1.00 91.25 106 TRP A CA 1
ATOM 854 C C . TRP A 1 106 ? 31.004 2.172 -42.240 1.00 91.25 106 TRP A C 1
ATOM 856 O O . TRP A 1 106 ? 31.928 2.296 -43.047 1.00 91.25 106 TRP A O 1
ATOM 866 N N . THR A 1 107 ? 29.721 2.202 -42.616 1.00 93.75 107 THR A N 1
ATOM 867 C CA . THR A 1 107 ? 29.328 2.384 -44.020 1.00 93.75 107 THR A CA 1
ATOM 868 C C . THR A 1 107 ? 29.742 3.749 -44.558 1.00 93.75 107 THR A C 1
ATOM 870 O O . THR A 1 107 ? 30.287 3.822 -45.656 1.00 93.75 107 THR A O 1
ATOM 873 N N . VAL A 1 108 ? 29.545 4.828 -43.790 1.00 94.00 108 VAL A N 1
ATOM 874 C CA . VAL A 1 108 ? 29.936 6.182 -44.218 1.00 94.00 108 VAL A CA 1
ATOM 875 C C . VAL A 1 108 ? 31.451 6.273 -44.384 1.00 94.00 108 VAL A C 1
ATOM 877 O O . VAL A 1 108 ? 31.923 6.747 -45.415 1.00 94.00 108 VAL A O 1
ATOM 880 N N . THR A 1 109 ? 32.222 5.749 -43.427 1.00 92.50 109 THR A N 1
ATOM 881 C CA . THR A 1 109 ? 33.687 5.724 -43.522 1.00 92.50 109 THR A CA 1
ATOM 882 C C . THR A 1 109 ? 34.160 4.942 -44.748 1.00 92.50 109 THR A C 1
ATOM 884 O O . THR A 1 109 ? 35.035 5.413 -45.468 1.00 92.50 109 THR A O 1
ATOM 887 N N . SER A 1 110 ? 33.558 3.783 -45.034 1.00 93.44 110 SER A N 1
ATOM 888 C CA . SER A 1 110 ? 33.887 2.990 -46.224 1.00 93.44 110 SER A CA 1
ATOM 889 C C . SER A 1 110 ? 33.636 3.763 -47.522 1.00 93.44 110 SER A C 1
ATOM 891 O O . SER A 1 110 ? 34.518 3.806 -48.378 1.00 93.44 110 SER A O 1
ATOM 893 N N . VAL A 1 111 ? 32.484 4.430 -47.651 1.00 95.25 111 VAL A N 1
ATOM 894 C CA . VAL A 1 111 ? 32.150 5.233 -48.839 1.00 95.25 111 VAL A CA 1
ATOM 895 C C . VAL A 1 111 ? 33.134 6.390 -49.026 1.00 95.25 111 VAL A C 1
ATOM 897 O O . VAL A 1 111 ? 33.620 6.600 -50.136 1.00 95.25 111 VAL A O 1
ATOM 900 N N . VAL A 1 112 ? 33.476 7.108 -47.952 1.00 95.44 112 VAL A N 1
ATOM 901 C CA . VAL A 1 112 ? 34.441 8.221 -47.999 1.00 95.44 112 VAL A CA 1
ATOM 902 C C . VAL A 1 112 ? 35.827 7.735 -48.426 1.00 95.44 112 VAL A C 1
ATOM 904 O O . VAL A 1 112 ? 36.452 8.354 -49.285 1.00 95.44 112 VAL A O 1
ATOM 907 N N . VAL A 1 113 ? 36.297 6.611 -47.877 1.00 95.81 113 VAL A N 1
ATOM 908 C CA . VAL A 1 113 ? 37.598 6.020 -48.231 1.00 95.81 113 VAL A CA 1
ATOM 909 C C . VAL A 1 113 ? 37.635 5.604 -49.702 1.00 95.81 113 VAL A C 1
ATOM 911 O O . VAL A 1 113 ? 38.608 5.901 -50.392 1.00 95.81 113 VAL A O 1
ATOM 914 N N . VAL A 1 114 ? 36.576 4.965 -50.207 1.00 95.12 114 VAL A N 1
ATOM 915 C CA . VAL A 1 114 ? 36.490 4.567 -51.621 1.00 95.12 114 VAL A CA 1
ATOM 916 C C . VAL A 1 114 ? 36.469 5.793 -52.533 1.00 95.12 114 VAL A C 1
ATOM 918 O O . VAL A 1 114 ? 37.226 5.837 -53.498 1.00 95.12 114 VAL A O 1
ATOM 921 N N . ALA A 1 115 ? 35.667 6.813 -52.218 1.00 94.31 115 ALA A N 1
ATOM 922 C CA . ALA A 1 115 ? 35.620 8.050 -52.996 1.00 94.31 115 ALA A CA 1
ATOM 923 C C . ALA A 1 115 ? 36.987 8.754 -53.043 1.00 94.31 115 ALA A C 1
ATOM 925 O O . ALA A 1 115 ? 37.428 9.176 -54.113 1.00 94.31 115 ALA A O 1
ATOM 926 N N . ALA A 1 116 ? 37.690 8.824 -51.908 1.00 93.62 116 ALA A N 1
ATOM 927 C CA . ALA A 1 116 ? 39.038 9.380 -51.833 1.00 93.62 116 ALA A CA 1
ATOM 928 C C . ALA A 1 116 ? 40.048 8.568 -52.661 1.00 93.62 116 ALA A C 1
ATOM 930 O O . ALA A 1 116 ? 40.878 9.154 -53.351 1.00 93.62 116 ALA A O 1
ATOM 931 N N . ALA A 1 117 ? 39.961 7.235 -52.644 1.00 93.31 117 ALA A N 1
ATOM 932 C CA . ALA A 1 117 ? 40.827 6.367 -53.441 1.00 93.31 117 ALA A CA 1
ATOM 933 C C . ALA A 1 117 ? 40.577 6.518 -54.951 1.00 93.31 117 ALA A C 1
ATOM 935 O O . ALA A 1 117 ? 41.530 6.574 -55.727 1.00 93.31 117 ALA A O 1
ATOM 936 N N . VAL A 1 118 ? 39.311 6.629 -55.369 1.00 93.38 118 VAL A N 1
ATOM 937 C CA . VAL A 1 118 ? 38.937 6.884 -56.770 1.00 93.38 118 VAL A CA 1
ATOM 938 C C . VAL A 1 118 ? 39.474 8.238 -57.230 1.00 93.38 118 VAL A C 1
ATOM 940 O O . VAL A 1 118 ? 40.102 8.314 -58.284 1.00 93.38 118 VAL A O 1
ATOM 943 N N . LEU A 1 119 ? 39.295 9.288 -56.423 1.00 90.81 119 LEU A N 1
ATOM 944 C CA . LEU A 1 119 ? 39.867 10.609 -56.692 1.00 90.81 119 LEU A CA 1
ATOM 945 C C . LEU A 1 119 ? 41.393 10.549 -56.785 1.00 90.81 119 LEU A C 1
ATOM 947 O O . LEU A 1 119 ? 41.962 11.066 -57.740 1.00 90.81 119 LEU A O 1
ATOM 951 N N . TYR A 1 120 ? 42.057 9.875 -55.847 1.00 90.94 120 TYR A N 1
ATOM 952 C CA . TYR A 1 120 ? 43.510 9.715 -55.858 1.00 90.94 120 TYR A CA 1
ATOM 953 C C . TYR A 1 120 ? 44.003 9.009 -57.128 1.00 90.94 120 TYR A C 1
ATOM 955 O O . TYR A 1 120 ? 44.968 9.451 -57.746 1.00 90.94 120 TYR A O 1
ATOM 963 N N . HIS A 1 121 ? 43.325 7.942 -57.555 1.00 88.44 121 HIS A N 1
ATOM 964 C CA . HIS A 1 121 ? 43.679 7.224 -58.777 1.00 88.44 121 HIS A CA 1
ATOM 965 C C . HIS A 1 121 ? 43.438 8.065 -60.038 1.00 88.44 121 HIS A C 1
ATOM 967 O O . HIS A 1 121 ? 44.256 8.035 -60.955 1.00 88.44 121 HIS A O 1
ATOM 973 N N . ALA A 1 122 ? 42.346 8.833 -60.088 1.00 86.25 122 ALA A N 1
ATOM 974 C CA . ALA A 1 122 ? 42.061 9.742 -61.197 1.00 86.25 122 ALA A CA 1
ATOM 975 C C . ALA A 1 122 ? 43.110 10.862 -61.298 1.00 86.25 122 ALA A C 1
ATOM 977 O O . ALA A 1 122 ? 43.625 11.120 -62.381 1.00 86.25 122 ALA A O 1
ATOM 978 N N . TYR A 1 123 ? 43.494 11.462 -60.167 1.00 81.25 123 TYR A N 1
ATOM 979 C CA . TYR A 1 123 ? 44.538 12.491 -60.121 1.00 81.25 123 TYR A CA 1
ATOM 980 C C . TYR A 1 123 ? 45.921 11.948 -60.495 1.00 81.25 123 TYR A C 1
ATOM 982 O O . TYR A 1 123 ? 46.674 12.618 -61.194 1.00 81.25 123 TYR A O 1
ATOM 990 N N . ARG A 1 124 ? 46.253 10.715 -60.095 1.00 71.19 124 ARG A N 1
ATOM 991 C CA . ARG A 1 124 ? 47.530 10.071 -60.445 1.00 71.19 124 ARG A CA 1
ATOM 992 C C . ARG A 1 124 ? 47.650 9.728 -61.938 1.00 71.19 124 ARG A C 1
ATOM 994 O O . ARG A 1 124 ? 48.760 9.553 -62.427 1.00 71.19 124 ARG A O 1
ATOM 1001 N N . GLY A 1 125 ? 46.531 9.622 -62.658 1.00 58.69 125 GLY A N 1
ATOM 1002 C CA . GLY A 1 125 ? 46.511 9.375 -64.104 1.00 58.69 125 GLY A CA 1
ATOM 1003 C C . GLY A 1 125 ? 46.748 10.616 -64.974 1.00 58.69 125 GLY A C 1
ATOM 1004 O O . GLY A 1 125 ? 47.031 10.464 -66.155 1.00 58.69 125 GLY A O 1
ATOM 1005 N N . GLN A 1 126 ? 46.661 11.831 -64.420 1.00 56.12 126 GLN A N 1
ATOM 1006 C CA . GLN A 1 126 ? 46.655 13.080 -65.198 1.00 56.12 126 GLN A CA 1
ATOM 1007 C C . GLN A 1 126 ? 48.056 13.678 -65.473 1.00 56.12 126 GLN A C 1
ATOM 1009 O O . GLN A 1 126 ? 48.161 14.697 -66.150 1.00 56.12 126 GLN A O 1
ATOM 1014 N N . GLU A 1 127 ? 49.146 13.066 -64.998 1.00 50.53 127 GLU A N 1
ATOM 1015 C CA . GLU A 1 127 ? 50.513 13.598 -65.182 1.00 50.53 127 GLU A CA 1
ATOM 1016 C C . GLU A 1 127 ? 51.187 13.262 -66.532 1.00 50.53 127 GLU A C 1
ATOM 1018 O O . GLU A 1 127 ? 52.299 13.729 -66.761 1.00 50.53 127 GLU A O 1
ATOM 1023 N N . TRP A 1 128 ? 50.548 12.532 -67.461 1.00 51.81 128 TRP A N 1
ATOM 1024 C CA . TRP A 1 128 ? 51.197 12.142 -68.734 1.00 51.81 128 TRP A CA 1
ATOM 1025 C C . TRP A 1 128 ? 50.583 12.705 -70.027 1.00 51.81 128 TRP A C 1
ATOM 1027 O O . TRP A 1 128 ? 51.223 12.603 -71.067 1.00 51.81 128 TRP A O 1
ATOM 1037 N N . ASP A 1 129 ? 49.433 13.386 -69.984 1.00 49.09 129 ASP A N 1
ATOM 1038 C CA . ASP A 1 129 ? 48.786 13.911 -71.208 1.00 49.09 129 ASP A CA 1
ATOM 1039 C C . ASP A 1 129 ? 49.138 15.377 -71.540 1.00 49.09 129 ASP A C 1
ATOM 1041 O O . ASP A 1 129 ? 48.683 15.913 -72.549 1.00 49.09 129 ASP A O 1
ATOM 1045 N N . PHE A 1 130 ? 49.952 16.060 -70.720 1.00 45.28 130 PHE A N 1
ATOM 1046 C CA . PHE A 1 130 ? 50.289 17.479 -70.943 1.00 45.28 130 PHE A CA 1
ATOM 1047 C C . PHE A 1 130 ? 51.637 17.718 -71.651 1.00 45.28 130 PHE A C 1
ATOM 1049 O O . PHE A 1 130 ? 51.941 18.855 -72.006 1.00 45.28 130 PHE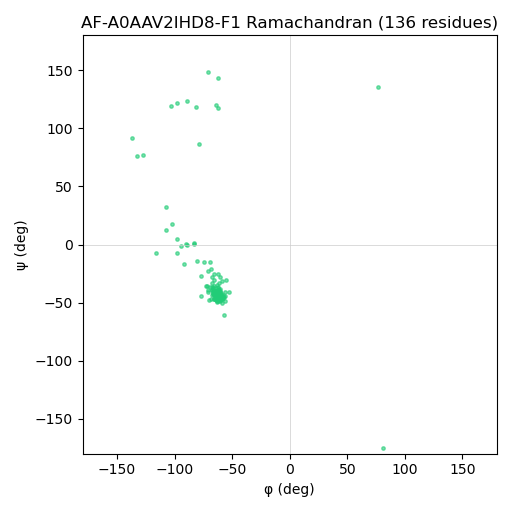 A O 1
ATOM 1056 N N . VAL A 1 131 ? 52.454 16.683 -71.882 1.00 51.78 131 VAL A N 1
ATOM 1057 C CA . VAL A 1 131 ? 53.824 16.871 -72.408 1.00 51.78 131 VAL A CA 1
ATOM 1058 C C . VAL A 1 131 ? 53.908 16.817 -73.946 1.00 51.78 131 VAL A C 1
ATOM 1060 O O . VAL A 1 131 ? 54.848 17.368 -74.507 1.00 51.78 131 VAL A O 1
ATOM 1063 N N . ASP A 1 132 ? 52.902 16.291 -74.654 1.00 51.62 132 ASP A N 1
ATOM 1064 C CA . ASP A 1 132 ? 53.000 16.058 -76.112 1.00 51.62 132 ASP A CA 1
ATOM 1065 C C . ASP A 1 132 ? 52.382 17.141 -77.025 1.00 51.62 132 ASP A C 1
ATOM 1067 O O . ASP A 1 132 ? 52.381 16.990 -78.245 1.00 51.62 132 ASP A O 1
ATOM 1071 N N . MET A 1 133 ? 51.888 18.269 -76.491 1.00 46.94 133 MET A N 1
ATOM 1072 C CA . MET A 1 133 ? 51.191 19.291 -77.305 1.00 46.94 133 MET A CA 1
ATOM 1073 C C . MET A 1 133 ? 51.977 20.594 -77.562 1.00 46.94 133 MET A C 1
ATOM 1075 O O . MET A 1 133 ? 51.411 21.564 -78.063 1.00 46.94 133 MET A O 1
ATOM 1079 N N . TRP A 1 134 ? 53.282 20.640 -77.276 1.00 47.41 134 TRP A N 1
ATOM 1080 C CA . TRP A 1 134 ? 54.126 21.792 -77.631 1.00 47.41 134 TRP A CA 1
ATOM 1081 C C . TRP A 1 134 ? 55.440 21.368 -78.293 1.00 47.41 134 TRP A C 1
ATOM 1083 O O . TRP A 1 134 ? 56.511 21.447 -77.702 1.00 47.41 134 TRP A O 1
ATOM 1093 N N . SER A 1 135 ? 55.367 20.985 -79.569 1.00 52.94 135 SER A N 1
ATOM 1094 C CA . SER A 1 135 ? 56.501 21.146 -80.490 1.00 52.94 135 SER A CA 1
ATOM 1095 C C . SER A 1 135 ? 56.044 21.665 -81.862 1.00 52.94 135 SER A C 1
ATOM 1097 O O . SER A 1 135 ? 55.694 20.891 -82.752 1.00 52.94 135 SER A O 1
ATOM 1099 N N . PRO A 1 136 ? 56.032 22.994 -82.073 1.00 51.09 136 PRO A N 1
ATOM 1100 C CA . PRO A 1 136 ? 56.006 23.572 -83.403 1.00 51.09 136 PRO A CA 1
ATOM 1101 C C . PRO A 1 136 ? 57.404 24.090 -83.788 1.00 51.09 136 PRO A C 1
ATOM 1103 O O . PRO A 1 136 ? 57.909 25.030 -83.186 1.00 51.09 136 PRO A O 1
ATOM 1106 N N . PHE A 1 137 ? 57.934 23.514 -84.870 1.00 47.50 137 PHE A N 1
ATOM 1107 C CA . PHE A 1 137 ? 58.967 24.034 -85.780 1.00 47.50 137 PHE A CA 1
ATOM 1108 C C . PHE A 1 137 ? 60.464 24.046 -85.385 1.00 47.50 137 PHE A C 1
ATOM 1110 O O . PHE A 1 137 ? 60.855 24.525 -84.328 1.00 47.50 137 PHE A O 1
ATOM 1117 N N . SER A 1 138 ? 61.238 23.619 -86.406 1.00 43.69 138 SER A N 1
ATOM 1118 C CA . SER A 1 138 ? 62.692 23.660 -86.683 1.00 43.69 138 SER A CA 1
ATOM 1119 C C . SER A 1 138 ? 63.620 22.737 -85.903 1.00 43.69 138 SER A C 1
ATOM 1121 O O . SER A 1 138 ? 63.887 23.032 -84.720 1.00 43.69 138 SER A O 1
#

Radius of gyration: 40.87 Å; Cα contacts (8 Å, |Δi|>4): 36; chains: 1; bounding box: 84×41×113 Å

Foldseek 3Di:
DVVLLLVLVCVVCVVVLVVQDDDPVSNCVSSVDDDPPDPNVVSVVSSVVCCVVQPVVNVVPPPVVVVVVVVVVVVVVVVVVVVVVVVVVVVVVVVVVVVVVVVVVVVVVVVVVVVVVVVVVVVVVPPPPPPPPDDDDD

Organism: Lymnaea stagnalis (NCBI:txid6523)

pLDDT: mean 85.99, std 12.87, range [43.69, 95.81]

Solvent-accessible surface area (backbone atoms only — not comparable to full-atom values): 8008 Å² total; per-residue (Å²): 109,71,70,38,40,52,50,32,52,52,61,74,41,42,68,61,45,68,70,47,49,93,48,66,67,47,39,49,57,54,73,73,51,79,68,93,81,67,65,60,67,64,34,51,52,48,16,50,51,46,43,71,76,54,42,66,76,62,62,64,66,34,69,65,54,48,50,52,52,50,52,52,54,52,52,52,51,54,49,50,52,50,54,51,52,48,50,54,50,50,53,52,48,53,52,50,49,55,51,50,53,52,51,54,51,52,52,52,52,51,52,51,52,51,53,51,50,51,50,51,54,56,60,69,64,63,81,70,80,77,75,81,81,80,84,85,84,135

Sequence (138 aa):
MPVYLSAAFVLHREKDIYAAGDEMGYIHKCLSTIPSDLPLESLLERAGDLYLQYPPTEISNDPMLLRMNKQVYEHFNRIDSRNAARRLAQEANEVRSRLFVRATMWTVTSVVVVAAAVLYHAYRGQEWDFVDMWSPFS